Protein AF-X1EVF0-F1 (afdb_monomer_lite)

InterPro domains:
  IPR021834 Domain of unknown function DUF3426 [PF11906] (1-90)

Radius of gyration: 14.84 Å; chains: 1; bounding box: 38×25×39 Å

Foldseek 3Di:
DADQFFWAQWKKKKFWAFPVRDGPDMDIFTFQQDDDPVRVVVDDPVVVNVSRNPSLHDVSPRGRHHHPDDTGHDDDDDPDDPRTDDMDMDGPDIDGRDD

Structure (mmCIF, N/CA/C/O backbone):
data_AF-X1EVF0-F1
#
_entry.id   AF-X1EVF0-F1
#
loop_
_atom_site.group_PDB
_atom_site.id
_atom_site.type_symbol
_atom_site.label_atom_id
_atom_site.label_alt_id
_atom_site.label_comp_id
_atom_site.label_asym_id
_atom_site.label_entity_id
_atom_site.label_seq_id
_atom_site.pdbx_PDB_ins_code
_atom_site.Cartn_x
_atom_site.Cartn_y
_atom_site.Cartn_z
_atom_site.occupancy
_atom_site.B_iso_or_equiv
_atom_site.auth_seq_id
_atom_site.auth_comp_id
_atom_site.auth_asym_id
_atom_site.auth_atom_id
_atom_site.pdbx_PDB_model_num
ATOM 1 N N . ASN A 1 1 ? 1.907 -9.663 -10.072 1.00 78.12 1 ASN A N 1
ATOM 2 C CA . ASN A 1 1 ? 2.119 -8.687 -11.166 1.00 78.12 1 ASN A CA 1
ATOM 3 C C . ASN A 1 1 ? 2.008 -9.439 -12.484 1.00 78.12 1 ASN A C 1
ATOM 5 O O . ASN A 1 1 ? 3.024 -9.886 -12.991 1.00 78.12 1 ASN A O 1
ATOM 9 N N . ASN A 1 2 ? 0.802 -9.635 -13.018 1.00 83.38 2 ASN A N 1
ATOM 10 C CA . ASN A 1 2 ? 0.592 -10.573 -14.136 1.00 83.38 2 ASN A CA 1
ATOM 11 C C . ASN A 1 2 ? 0.582 -9.856 -15.501 1.00 83.38 2 ASN A C 1
ATOM 13 O O . ASN A 1 2 ? 0.027 -10.362 -16.470 1.00 83.38 2 ASN A O 1
ATOM 17 N N . TYR A 1 3 ? 1.159 -8.651 -15.563 1.00 86.44 3 TYR A N 1
ATOM 18 C CA . TYR A 1 3 ? 1.350 -7.917 -16.811 1.00 86.44 3 TYR A CA 1
ATOM 19 C C . TYR A 1 3 ? 2.525 -8.524 -17.596 1.00 86.44 3 TYR A C 1
ATOM 21 O O . TYR A 1 3 ? 3.512 -8.918 -16.972 1.00 86.44 3 TYR A O 1
ATOM 29 N N . PRO A 1 4 ? 2.462 -8.562 -18.941 1.00 87.19 4 PRO A N 1
ATOM 30 C CA . PRO A 1 4 ? 3.567 -9.055 -19.767 1.00 87.19 4 PRO A CA 1
ATOM 31 C C . PRO A 1 4 ? 4.787 -8.120 -19.735 1.00 87.19 4 PRO A C 1
ATOM 33 O O . PRO A 1 4 ? 5.915 -8.570 -19.917 1.00 87.19 4 PRO A O 1
ATOM 36 N N . ASP A 1 5 ? 4.567 -6.833 -19.451 1.00 91.88 5 ASP A N 1
ATOM 37 C CA . ASP A 1 5 ? 5.602 -5.803 -19.380 1.00 91.88 5 ASP A CA 1
ATOM 38 C C . ASP A 1 5 ? 5.975 -5.434 -17.941 1.00 91.88 5 ASP A C 1
ATOM 40 O O . ASP A 1 5 ? 5.191 -5.580 -16.995 1.00 91.88 5 ASP A O 1
ATOM 44 N N . LYS A 1 6 ? 7.170 -4.852 -17.787 1.00 94.75 6 LYS A N 1
ATOM 45 C CA . LYS A 1 6 ? 7.621 -4.284 -16.513 1.00 94.75 6 LYS A CA 1
ATOM 46 C C . LYS A 1 6 ? 6.694 -3.164 -16.043 1.00 94.75 6 LYS A C 1
ATOM 48 O O . LYS A 1 6 ? 6.223 -2.350 -16.843 1.00 94.75 6 LYS A O 1
ATOM 53 N N . ARG A 1 7 ? 6.490 -3.072 -14.727 1.00 96.44 7 ARG A N 1
ATOM 54 C CA . ARG A 1 7 ? 5.637 -2.048 -14.104 1.00 96.44 7 ARG A CA 1
ATOM 55 C C . ARG A 1 7 ? 6.422 -1.134 -13.166 1.00 96.44 7 ARG A C 1
ATOM 57 O O . ARG A 1 7 ? 7.376 -1.558 -12.522 1.00 96.44 7 ARG A O 1
ATOM 64 N N . SER A 1 8 ? 5.984 0.115 -13.076 1.00 97.31 8 SER A N 1
ATOM 65 C CA . SER A 1 8 ? 6.491 1.123 -12.139 1.00 97.31 8 SER A CA 1
ATOM 66 C C . SER A 1 8 ? 5.335 1.855 -11.463 1.00 97.31 8 SER A C 1
ATOM 68 O O . SER A 1 8 ? 4.212 1.872 -11.977 1.00 97.31 8 SER A O 1
ATOM 70 N N . PHE A 1 9 ? 5.634 2.504 -10.338 1.00 97.25 9 PHE A N 1
ATOM 71 C CA . PHE A 1 9 ? 4.738 3.424 -9.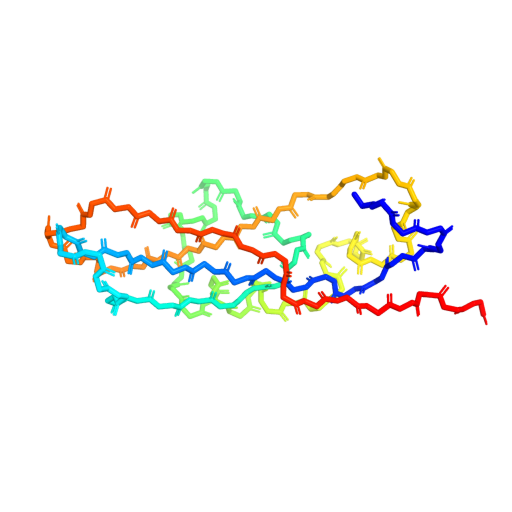633 1.00 97.25 9 PHE A CA 1
ATOM 72 C C . PHE A 1 9 ? 3.391 2.777 -9.283 1.00 97.25 9 PHE A C 1
ATOM 74 O O . PHE A 1 9 ? 2.321 3.354 -9.496 1.00 97.25 9 PHE A O 1
ATOM 81 N N . ILE A 1 10 ? 3.445 1.543 -8.779 1.00 97.69 10 ILE A N 1
ATOM 82 C CA . ILE A 1 10 ? 2.267 0.819 -8.308 1.00 97.69 10 ILE A CA 1
ATOM 83 C C . ILE A 1 10 ? 1.661 1.597 -7.139 1.00 97.69 10 ILE A C 1
ATOM 85 O O . ILE A 1 10 ? 2.348 1.860 -6.146 1.00 97.69 10 ILE A O 1
ATOM 89 N N . ARG A 1 11 ? 0.376 1.940 -7.267 1.00 98.00 11 ARG A N 1
ATOM 90 C CA . ARG A 1 11 ? -0.451 2.495 -6.193 1.00 98.00 11 ARG A CA 1
ATOM 91 C C . ARG A 1 11 ? -1.419 1.441 -5.691 1.00 98.00 11 ARG A C 1
ATOM 93 O O . ARG A 1 11 ? -2.039 0.728 -6.484 1.00 98.00 11 ARG A O 1
ATOM 100 N N . VAL A 1 12 ? -1.578 1.415 -4.381 1.00 98.00 12 VAL A N 1
ATOM 101 C CA . VAL A 1 12 ? -2.538 0.581 -3.669 1.00 98.00 12 VAL A CA 1
ATOM 102 C C . VAL A 1 12 ? -3.532 1.474 -2.943 1.00 98.00 12 VAL A C 1
ATOM 104 O O . VAL A 1 12 ? -3.160 2.533 -2.436 1.00 98.00 12 VAL A O 1
ATOM 107 N N . ARG A 1 13 ? -4.796 1.062 -2.915 1.00 98.25 13 ARG A N 1
ATOM 108 C CA . ARG A 1 13 ? -5.834 1.662 -2.078 1.00 98.25 13 ARG A CA 1
ATOM 109 C C . ARG A 1 13 ? -6.259 0.643 -1.042 1.00 98.25 13 ARG A C 1
ATOM 111 O O . ARG A 1 13 ? -6.398 -0.532 -1.367 1.00 98.25 13 ARG A O 1
ATOM 118 N N . SER A 1 14 ? -6.492 1.108 0.176 1.00 97.75 14 SER A N 1
ATOM 119 C CA . SER A 1 14 ? -7.208 0.337 1.178 1.00 97.75 14 SER A CA 1
ATOM 120 C C . SER A 1 14 ? -8.411 1.109 1.675 1.00 97.75 14 SER A C 1
ATOM 122 O O . SER A 1 14 ? -8.341 2.330 1.838 1.00 97.75 14 SER A O 1
ATOM 124 N N . ASN A 1 15 ? -9.500 0.385 1.903 1.00 97.75 15 ASN A N 1
ATOM 125 C CA . ASN A 1 15 ? -10.682 0.896 2.573 1.00 97.75 15 ASN A CA 1
ATOM 126 C C . ASN A 1 15 ? -10.884 0.127 3.873 1.00 97.75 15 ASN A C 1
ATOM 128 O O . ASN A 1 15 ? -10.730 -1.090 3.888 1.00 97.75 15 ASN A O 1
ATOM 132 N N . ILE A 1 16 ? -11.272 0.840 4.922 1.00 97.38 16 ILE A N 1
ATOM 133 C CA . ILE A 1 16 ? -11.772 0.283 6.176 1.00 97.38 16 ILE A CA 1
ATOM 134 C C . ILE A 1 16 ? -13.295 0.342 6.123 1.00 97.38 16 ILE A C 1
ATOM 136 O O . ILE A 1 16 ? -13.848 1.394 5.786 1.00 97.38 16 ILE A O 1
ATOM 140 N N . LEU A 1 17 ? -13.948 -0.771 6.436 1.00 97.19 17 LEU A N 1
ATOM 141 C CA . LEU A 1 17 ? -15.393 -0.930 6.423 1.00 97.19 17 LEU A CA 1
ATOM 142 C C . LEU A 1 17 ? -15.912 -1.127 7.851 1.00 97.19 17 LEU A C 1
ATOM 144 O O . LEU A 1 17 ? -15.295 -1.829 8.656 1.00 97.19 17 LEU A O 1
ATOM 148 N N . ASP A 1 18 ? -17.049 -0.511 8.158 1.00 95.56 18 ASP A N 1
ATOM 149 C CA . ASP A 1 18 ? -17.775 -0.767 9.403 1.00 95.56 18 ASP A CA 1
ATOM 150 C C . ASP A 1 18 ? -18.528 -2.108 9.365 1.00 95.56 18 ASP A C 1
ATOM 152 O O . ASP A 1 18 ? -18.581 -2.803 8.347 1.00 95.56 18 ASP A O 1
ATOM 156 N N . SER A 1 19 ? -19.151 -2.486 10.479 1.00 94.44 19 SER A N 1
ATOM 157 C CA . SER A 1 19 ? -20.021 -3.671 10.601 1.00 94.44 19 SER A CA 1
ATOM 158 C C . SER A 1 19 ? -21.193 -3.744 9.612 1.00 94.44 19 SER A C 1
ATOM 160 O O . SER A 1 19 ? -21.789 -4.808 9.451 1.00 94.44 19 SER A O 1
ATOM 162 N N . LYS A 1 20 ? -21.525 -2.646 8.925 1.00 94.88 20 LYS A N 1
ATOM 163 C CA . LYS A 1 20 ? -22.587 -2.571 7.913 1.00 94.88 20 LYS A CA 1
ATOM 164 C C . LYS A 1 20 ? -22.032 -2.628 6.487 1.00 94.88 20 LYS A C 1
ATOM 166 O O . LYS A 1 20 ? -22.797 -2.471 5.537 1.00 94.88 20 LYS A O 1
ATOM 171 N N . GLY A 1 21 ? -20.722 -2.828 6.324 1.00 94.25 21 GLY A N 1
ATOM 172 C CA . GLY A 1 21 ? -20.048 -2.846 5.028 1.00 94.25 21 GLY A CA 1
ATOM 173 C C . GLY A 1 21 ? -19.880 -1.458 4.401 1.00 94.25 21 GLY A C 1
ATOM 174 O O . GLY A 1 21 ? -19.618 -1.349 3.203 1.00 94.25 21 GLY A O 1
ATOM 175 N N . LYS A 1 22 ? -20.034 -0.372 5.167 1.00 95.56 22 LYS A N 1
ATOM 176 C CA . LYS A 1 22 ? -19.814 0.987 4.665 1.00 95.56 22 LYS A CA 1
ATOM 177 C C . LYS A 1 22 ? -18.347 1.361 4.825 1.00 95.56 22 LYS A C 1
ATOM 179 O O . LYS A 1 22 ? -17.771 1.216 5.896 1.00 95.56 22 LYS A O 1
ATOM 184 N N . VAL A 1 23 ? -17.759 1.935 3.776 1.00 96.19 23 VAL A N 1
ATOM 185 C CA . VAL A 1 23 ? -16.411 2.513 3.851 1.00 96.19 23 VAL A CA 1
ATOM 186 C C . VAL A 1 23 ? -16.404 3.699 4.821 1.00 96.19 23 VAL A C 1
ATOM 188 O O . VAL A 1 23 ? -17.042 4.722 4.563 1.00 96.19 23 VAL A O 1
ATOM 191 N N . VAL A 1 24 ? -15.655 3.569 5.916 1.00 96.19 24 VAL A N 1
ATOM 192 C CA . VAL A 1 24 ? -15.486 4.608 6.947 1.00 96.19 24 VAL A CA 1
ATOM 193 C C . VAL A 1 24 ? -14.158 5.350 6.831 1.00 96.19 24 VAL A C 1
ATOM 195 O O . VAL A 1 24 ? -14.081 6.523 7.189 1.00 96.19 24 VAL A O 1
ATOM 198 N N . LYS A 1 25 ? -13.118 4.711 6.281 1.00 95.94 25 LYS A N 1
ATOM 199 C CA . LYS A 1 25 ? -11.845 5.361 5.929 1.00 95.94 25 LYS A CA 1
ATOM 200 C C . LYS A 1 25 ? -11.276 4.779 4.642 1.00 95.94 25 LYS A C 1
ATOM 202 O O . LYS A 1 25 ? -11.456 3.601 4.357 1.00 95.94 25 LYS A O 1
ATOM 207 N N . SER A 1 26 ? -10.546 5.596 3.887 1.00 96.88 26 SER A N 1
ATOM 208 C CA . SER A 1 26 ? -9.810 5.167 2.696 1.00 96.88 26 SER A CA 1
ATOM 209 C C . SER A 1 26 ? -8.439 5.830 2.663 1.00 96.88 26 SER A C 1
ATOM 211 O O . SER A 1 26 ? -8.313 7.005 3.011 1.00 96.88 26 SER A O 1
ATOM 213 N N . LYS A 1 27 ? -7.410 5.087 2.251 1.00 97.44 27 LYS A N 1
ATOM 214 C CA . LYS A 1 27 ? -6.061 5.614 2.016 1.00 97.44 27 LYS A CA 1
ATOM 215 C C . LYS A 1 27 ? -5.473 5.044 0.737 1.00 97.44 27 LYS A C 1
ATOM 217 O O . LYS A 1 27 ? -5.738 3.905 0.359 1.00 97.44 27 LYS A O 1
ATOM 222 N N . ILE A 1 28 ? -4.6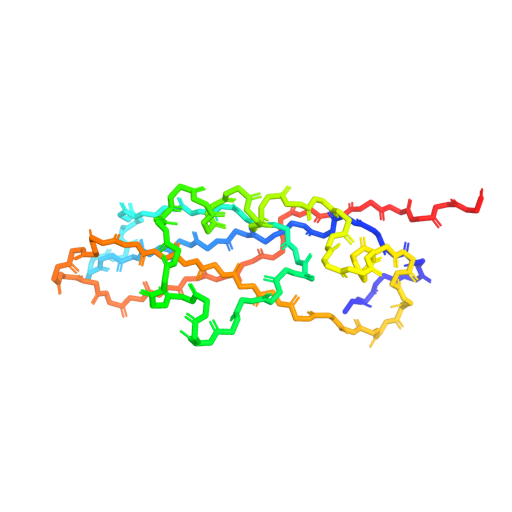45 5.856 0.088 1.00 98.00 28 ILE A N 1
ATOM 223 C CA . ILE A 1 28 ? -3.834 5.468 -1.064 1.00 98.00 28 ILE A CA 1
ATOM 224 C C . ILE A 1 28 ? -2.367 5.584 -0.661 1.00 98.00 28 ILE A C 1
ATOM 226 O O . ILE A 1 28 ? -1.983 6.565 -0.033 1.00 98.00 28 ILE A O 1
ATOM 230 N N . ALA A 1 29 ? -1.559 4.606 -1.056 1.00 98.25 29 ALA A N 1
ATOM 231 C CA . ALA A 1 29 ? -0.111 4.630 -0.890 1.00 98.25 29 ALA A CA 1
ATOM 232 C C . ALA A 1 29 ? 0.585 4.100 -2.146 1.00 98.25 29 ALA A C 1
ATOM 234 O O . ALA A 1 29 ? -0.011 3.392 -2.967 1.00 98.25 29 ALA A O 1
ATOM 235 N N . TYR A 1 30 ? 1.869 4.416 -2.289 1.00 98.50 30 TYR A N 1
ATOM 236 C CA . TYR A 1 30 ? 2.729 3.740 -3.249 1.00 98.50 30 TYR A CA 1
ATOM 237 C C . TYR A 1 30 ? 3.361 2.505 -2.616 1.00 98.50 30 TYR A C 1
ATOM 239 O O . TYR A 1 30 ? 3.836 2.534 -1.478 1.00 98.50 30 TYR A O 1
ATOM 247 N N . ALA A 1 31 ? 3.408 1.421 -3.389 1.00 98.12 31 ALA A N 1
ATOM 248 C CA . ALA A 1 31 ? 4.152 0.234 -3.006 1.00 98.12 31 ALA A CA 1
ATOM 249 C C . ALA A 1 31 ? 5.653 0.544 -2.862 1.00 98.12 31 ALA A C 1
ATOM 251 O O . ALA A 1 31 ? 6.172 1.518 -3.409 1.00 98.12 31 ALA A O 1
ATOM 252 N N . GLY A 1 32 ? 6.354 -0.311 -2.130 1.00 98.06 32 GLY A N 1
ATOM 253 C CA . GLY A 1 32 ? 7.796 -0.254 -1.959 1.00 98.06 32 GLY A CA 1
ATOM 254 C C . GLY A 1 32 ? 8.280 0.688 -0.860 1.00 98.06 32 GLY A C 1
ATOM 255 O O . GLY A 1 32 ? 9.462 1.004 -0.837 1.00 98.06 32 GLY A O 1
ATOM 256 N N . ASN A 1 33 ? 7.412 1.140 0.048 1.00 98.25 33 ASN A N 1
ATOM 257 C CA . ASN A 1 33 ? 7.773 2.038 1.152 1.00 98.25 33 ASN A CA 1
ATOM 258 C C . ASN A 1 33 ? 7.646 1.347 2.522 1.00 98.25 33 ASN A C 1
ATOM 260 O O . ASN A 1 33 ? 6.759 1.707 3.293 1.00 98.25 33 ASN A O 1
ATOM 264 N N . PRO A 1 34 ? 8.490 0.347 2.847 1.00 96.94 34 PRO A N 1
ATOM 265 C CA . PRO A 1 34 ? 8.454 -0.273 4.162 1.00 96.94 34 PRO A CA 1
ATOM 266 C C . PRO A 1 34 ? 8.898 0.719 5.248 1.00 96.94 34 PRO A C 1
ATOM 268 O O . PRO A 1 34 ? 9.861 1.487 5.084 1.00 96.94 34 PRO A O 1
ATOM 271 N N . ILE A 1 35 ? 8.189 0.679 6.370 1.00 96.88 35 ILE A N 1
ATOM 272 C CA . ILE A 1 35 ? 8.479 1.429 7.589 1.00 96.88 35 ILE A CA 1
ATOM 273 C C . ILE A 1 35 ? 8.658 0.393 8.694 1.00 96.88 35 ILE A C 1
ATOM 275 O O . ILE A 1 35 ? 7.795 -0.457 8.886 1.00 96.88 35 ILE A O 1
ATOM 279 N N . SER A 1 36 ? 9.811 0.417 9.355 1.00 96.50 36 SER A N 1
ATOM 280 C CA . SER A 1 36 ? 10.108 -0.513 10.448 1.00 96.50 36 SER A CA 1
ATOM 281 C C . SER A 1 36 ? 9.326 -0.159 11.710 1.00 96.50 36 SER A C 1
ATOM 283 O O . SER A 1 36 ? 8.987 1.003 11.918 1.00 96.50 36 SER A O 1
ATOM 285 N N . ASP A 1 37 ? 9.121 -1.126 12.603 1.00 95.75 37 ASP A N 1
ATOM 286 C CA . ASP A 1 37 ? 8.402 -0.910 13.867 1.00 95.75 37 ASP A CA 1
ATOM 287 C C . ASP A 1 37 ? 9.011 0.224 14.700 1.00 95.75 37 ASP A C 1
ATOM 289 O O . ASP A 1 37 ? 8.298 1.065 15.243 1.00 95.75 37 ASP A O 1
ATOM 293 N N . LYS A 1 38 ? 10.347 0.316 14.733 1.00 96.88 38 LYS A N 1
ATOM 294 C CA . LYS A 1 38 ? 11.048 1.417 15.404 1.00 96.88 38 LYS A CA 1
ATOM 295 C C . LYS A 1 38 ? 10.692 2.776 14.796 1.00 96.88 38 LYS A C 1
ATOM 297 O O . LYS A 1 38 ? 10.506 3.736 15.535 1.00 96.88 38 LYS A O 1
ATOM 302 N N . GLU A 1 39 ? 10.608 2.859 13.469 1.00 95.75 39 GLU A N 1
ATOM 303 C CA . GLU A 1 39 ? 10.214 4.087 12.776 1.00 95.75 39 GLU A CA 1
ATOM 304 C C . GLU A 1 39 ? 8.735 4.412 13.026 1.00 95.75 39 GLU A C 1
ATOM 306 O O . GLU A 1 39 ? 8.421 5.571 13.277 1.00 95.75 39 GLU A O 1
ATOM 311 N N . LEU A 1 40 ? 7.847 3.409 13.039 1.00 95.62 40 LEU A N 1
ATOM 312 C CA . LEU A 1 40 ? 6.420 3.590 13.343 1.00 95.62 40 LEU A CA 1
ATOM 313 C C . LEU A 1 40 ? 6.187 4.194 14.729 1.00 95.62 40 LEU A C 1
ATOM 315 O O . LEU A 1 40 ? 5.296 5.020 14.886 1.0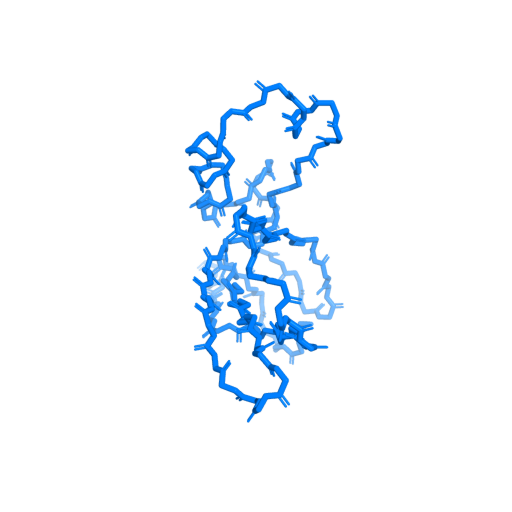0 95.62 40 LEU A O 1
ATOM 319 N N . LEU A 1 41 ? 6.998 3.808 15.717 1.00 94.81 41 LEU A N 1
ATOM 320 C CA . LEU A 1 41 ? 6.914 4.340 17.079 1.00 94.81 41 LEU A CA 1
ATOM 321 C C . LEU A 1 41 ? 7.482 5.759 17.215 1.00 94.81 41 LEU A C 1
ATOM 323 O O . LEU A 1 41 ? 7.153 6.455 18.172 1.00 94.81 41 LEU A O 1
ATOM 327 N N . SER A 1 42 ? 8.361 6.177 16.300 1.00 96.38 42 SER A N 1
ATOM 328 C CA . SER A 1 42 ? 9.046 7.474 16.377 1.00 96.38 42 SER A CA 1
ATOM 329 C C . SER A 1 42 ? 8.455 8.557 15.479 1.00 96.38 42 SER A C 1
ATOM 331 O O . SER A 1 42 ? 8.579 9.736 15.793 1.00 96.38 42 SER A O 1
ATOM 333 N N . LEU A 1 43 ? 7.877 8.172 14.339 1.00 96.81 43 LEU A N 1
ATOM 334 C CA . LEU A 1 43 ? 7.408 9.104 13.320 1.00 96.81 43 LEU A CA 1
ATOM 335 C C . LEU A 1 43 ? 5.987 9.570 13.625 1.00 96.81 43 LEU A C 1
ATOM 337 O O . LEU A 1 43 ? 5.129 8.797 14.047 1.00 96.81 43 LEU A O 1
ATOM 341 N N . SER A 1 44 ? 5.713 10.832 13.318 1.00 97.25 44 SER A N 1
ATOM 342 C CA . SER A 1 44 ? 4.345 11.332 13.268 1.00 97.25 44 SER A CA 1
ATOM 343 C C . SER A 1 44 ? 3.565 10.694 12.113 1.00 97.25 44 SER A C 1
ATOM 345 O O . SER A 1 44 ? 4.126 10.283 11.091 1.00 97.25 44 SER A O 1
ATOM 347 N N . MET A 1 45 ? 2.234 10.680 12.226 1.00 95.31 45 MET A N 1
ATOM 348 C CA . MET A 1 45 ? 1.364 10.178 11.157 1.00 95.31 45 MET A CA 1
ATOM 349 C C . MET A 1 45 ? 1.565 10.949 9.837 1.00 95.31 45 MET A C 1
ATOM 351 O O . MET A 1 45 ? 1.504 10.358 8.763 1.00 95.31 45 MET A O 1
ATOM 355 N N . VAL A 1 46 ? 1.893 12.246 9.907 1.00 96.56 46 VAL A N 1
ATOM 356 C CA . VAL A 1 46 ? 2.201 13.078 8.729 1.00 96.56 46 VAL A CA 1
ATOM 357 C C . VAL A 1 46 ? 3.487 12.616 8.038 1.00 96.56 46 VAL A C 1
ATOM 359 O O . VAL A 1 46 ? 3.528 12.511 6.813 1.00 96.56 46 VAL A O 1
ATOM 362 N N . GLU A 1 47 ? 4.542 12.307 8.795 1.00 97.69 47 GLU A N 1
ATOM 363 C CA . GLU A 1 47 ? 5.796 11.788 8.234 1.00 97.69 47 GLU A CA 1
ATOM 364 C C . GLU A 1 47 ? 5.616 10.397 7.625 1.00 97.69 47 GLU A C 1
ATOM 366 O O . GLU A 1 47 ? 6.146 10.121 6.545 1.00 97.69 47 GLU A O 1
ATOM 371 N N . ILE A 1 48 ? 4.830 9.540 8.283 1.00 97.88 48 ILE A N 1
ATOM 372 C CA . ILE A 1 48 ? 4.449 8.226 7.760 1.00 97.88 48 ILE A CA 1
ATOM 373 C C . ILE A 1 48 ? 3.708 8.385 6.428 1.00 97.88 48 ILE A C 1
ATOM 375 O O . ILE A 1 48 ? 4.110 7.774 5.437 1.00 97.88 48 ILE A O 1
ATOM 379 N N . ASP A 1 49 ? 2.673 9.227 6.370 1.00 96.50 49 ASP A N 1
ATOM 380 C CA . ASP A 1 49 ? 1.894 9.444 5.148 1.00 96.50 49 ASP A CA 1
ATOM 381 C C . ASP A 1 49 ? 2.774 10.001 4.017 1.00 96.50 49 ASP A C 1
ATOM 383 O O . ASP A 1 49 ? 2.751 9.482 2.899 1.00 96.50 49 ASP A O 1
ATOM 387 N N . ASN A 1 50 ? 3.643 10.973 4.310 1.00 97.38 50 ASN A N 1
ATOM 388 C CA . ASN A 1 50 ? 4.601 11.501 3.336 1.00 97.38 50 ASN A CA 1
ATOM 389 C C . ASN A 1 50 ? 5.548 10.417 2.801 1.00 97.38 50 ASN A C 1
ATOM 391 O O . ASN A 1 50 ? 5.804 10.348 1.595 1.00 97.38 50 ASN A O 1
ATOM 395 N N . ARG A 1 51 ? 6.044 9.533 3.673 1.00 97.75 51 ARG A N 1
ATOM 396 C CA . ARG A 1 51 ? 6.926 8.427 3.282 1.00 97.75 51 ARG A CA 1
ATOM 397 C C . ARG A 1 51 ? 6.211 7.398 2.410 1.00 97.75 51 ARG A C 1
ATOM 399 O O . ARG A 1 51 ? 6.777 6.953 1.411 1.00 97.75 51 ARG A O 1
ATOM 406 N N . LEU A 1 52 ? 4.969 7.048 2.741 1.00 98.12 52 LEU A N 1
A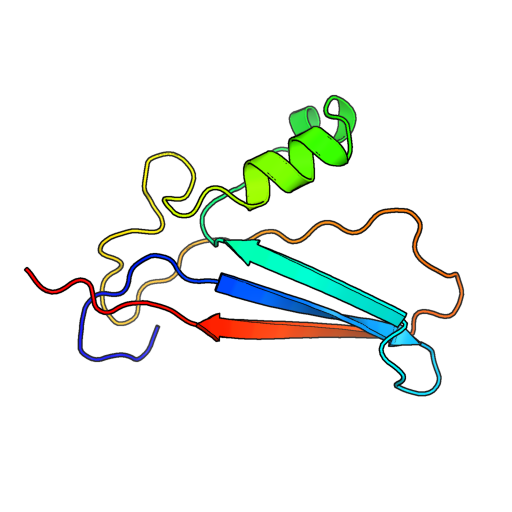TOM 407 C CA . LEU A 1 52 ? 4.148 6.123 1.952 1.00 98.12 52 LEU A CA 1
ATOM 408 C C . LEU A 1 52 ? 3.767 6.690 0.572 1.00 98.12 52 LEU A C 1
ATOM 410 O O . LEU A 1 52 ? 3.440 5.927 -0.342 1.00 98.12 52 LEU A O 1
ATOM 414 N N . MET A 1 53 ? 3.865 8.009 0.387 1.00 98.25 53 MET A N 1
ATOM 415 C CA . MET A 1 53 ? 3.599 8.692 -0.881 1.00 98.25 53 MET A CA 1
ATOM 416 C C . MET A 1 53 ? 4.813 8.794 -1.821 1.00 98.25 53 MET A C 1
ATOM 418 O O . MET A 1 53 ? 4.692 9.330 -2.928 1.00 98.25 53 MET A O 1
ATOM 422 N N . ASN A 1 54 ? 5.968 8.225 -1.460 1.00 98.31 54 ASN A N 1
ATOM 423 C CA . ASN A 1 54 ? 7.108 8.140 -2.370 1.00 98.31 54 ASN A CA 1
ATOM 424 C C . ASN A 1 54 ? 6.819 7.173 -3.534 1.00 98.31 54 ASN A C 1
ATOM 426 O O . ASN A 1 54 ? 6.890 5.949 -3.396 1.00 98.31 54 ASN A O 1
ATOM 430 N N . LYS A 1 55 ? 6.567 7.741 -4.719 1.00 97.88 55 LYS A N 1
ATOM 431 C CA . LYS A 1 55 ? 6.232 6.983 -5.934 1.00 97.88 55 LYS A CA 1
ATOM 432 C C . LYS A 1 55 ? 7.293 5.984 -6.376 1.00 97.88 55 LYS A C 1
ATOM 434 O O . LYS A 1 55 ? 6.947 4.972 -6.974 1.00 97.88 55 LYS A O 1
ATOM 439 N N . PHE A 1 56 ? 8.566 6.261 -6.104 1.00 98.06 56 PHE A N 1
ATOM 440 C CA . PHE A 1 56 ? 9.662 5.385 -6.507 1.00 98.06 56 PHE A CA 1
ATOM 441 C C . PHE A 1 56 ? 9.833 4.199 -5.555 1.00 98.06 56 PHE A C 1
ATOM 443 O O . PHE A 1 56 ? 10.490 3.229 -5.920 1.00 98.06 56 PHE A O 1
ATOM 450 N N . GLY A 1 57 ? 9.227 4.235 -4.367 1.00 98.00 57 GLY A N 1
ATOM 451 C CA . GLY A 1 57 ? 9.561 3.311 -3.292 1.00 98.00 57 GLY A CA 1
ATOM 452 C C . GLY A 1 57 ? 10.916 3.646 -2.658 1.00 98.00 57 GLY A C 1
ATOM 453 O O . GLY A 1 57 ? 11.745 4.368 -3.230 1.00 98.00 57 GLY A O 1
ATOM 454 N N . LYS A 1 58 ? 11.157 3.103 -1.467 1.00 97.38 58 LYS A N 1
ATOM 455 C CA . LYS A 1 58 ? 12.480 3.070 -0.843 1.00 97.38 58 LYS A CA 1
ATOM 456 C C . LYS A 1 58 ? 13.452 2.370 -1.796 1.00 97.38 58 LYS A C 1
ATOM 458 O O . LYS A 1 58 ? 13.084 1.388 -2.432 1.00 97.38 58 LYS A O 1
ATOM 463 N N . ASP A 1 59 ? 14.649 2.923 -1.969 1.00 96.81 59 ASP A N 1
ATOM 464 C CA . ASP A 1 59 ? 15.683 2.381 -2.866 1.00 96.81 59 ASP A CA 1
ATOM 465 C C . ASP A 1 59 ? 15.217 2.169 -4.323 1.00 96.81 59 ASP A C 1
ATOM 467 O O . ASP A 1 59 ? 15.772 1.365 -5.067 1.00 96.81 59 ASP A O 1
ATOM 471 N N . LYS A 1 60 ? 14.192 2.923 -4.752 1.00 97.25 60 LYS A N 1
ATOM 472 C CA . LYS A 1 60 ? 13.576 2.857 -6.088 1.00 97.25 60 LYS A CA 1
ATOM 473 C C . LYS A 1 60 ? 12.932 1.503 -6.432 1.00 97.25 60 LYS A C 1
ATOM 475 O O . LYS A 1 60 ? 12.715 1.218 -7.611 1.00 97.25 60 LYS A O 1
ATOM 480 N N . ILE A 1 61 ? 12.576 0.679 -5.441 1.00 97.44 61 ILE A N 1
ATOM 481 C CA . ILE A 1 61 ? 12.032 -0.668 -5.695 1.00 97.44 61 ILE A CA 1
ATOM 482 C C . ILE A 1 61 ? 10.653 -0.670 -6.370 1.00 97.44 61 ILE A C 1
ATOM 484 O O . ILE A 1 61 ? 10.258 -1.678 -6.948 1.00 97.44 61 ILE A O 1
ATOM 488 N N . ASN A 1 62 ? 9.925 0.454 -6.367 1.00 97.69 62 ASN A N 1
ATOM 489 C CA . ASN A 1 62 ? 8.676 0.618 -7.118 1.00 97.69 62 ASN A CA 1
ATOM 490 C C . ASN A 1 62 ? 8.918 1.079 -8.567 1.00 97.69 62 ASN A C 1
ATOM 492 O O . ASN A 1 62 ? 8.155 1.868 -9.134 1.00 97.69 62 ASN A O 1
ATOM 496 N N . THR A 1 63 ? 10.010 0.612 -9.172 1.00 97.06 63 THR A N 1
ATOM 497 C CA . THR A 1 63 ? 10.357 0.873 -10.569 1.00 97.06 63 THR A CA 1
ATOM 498 C C . THR A 1 63 ? 10.837 -0.395 -11.259 1.00 97.06 63 THR A C 1
ATOM 500 O O . THR A 1 63 ? 11.458 -1.249 -10.633 1.00 97.06 63 THR A O 1
ATOM 503 N N . ASN A 1 64 ? 10.568 -0.514 -12.564 1.00 95.50 64 ASN A N 1
ATOM 504 C CA . ASN A 1 64 ? 11.075 -1.599 -13.416 1.00 95.50 64 ASN A CA 1
ATOM 505 C C . ASN A 1 64 ? 10.797 -3.016 -12.879 1.00 95.50 64 ASN A C 1
ATOM 507 O O . ASN A 1 64 ? 11.573 -3.942 -13.126 1.00 95.50 64 ASN A O 1
ATOM 511 N N . ILE A 1 65 ? 9.677 -3.193 -12.179 1.00 95.81 65 ILE A N 1
ATOM 512 C CA . ILE A 1 65 ? 9.286 -4.452 -11.551 1.00 95.81 65 ILE A CA 1
ATOM 513 C C . ILE A 1 65 ? 8.990 -5.460 -12.654 1.00 95.81 65 ILE A C 1
ATOM 515 O O . ILE A 1 65 ? 8.139 -5.211 -13.513 1.00 95.81 65 ILE A O 1
ATOM 519 N N . LEU A 1 66 ? 9.695 -6.589 -12.633 1.00 94.81 66 LEU A N 1
ATOM 520 C CA . LEU A 1 66 ? 9.542 -7.640 -13.632 1.00 94.81 66 LEU A CA 1
ATOM 521 C C . LEU A 1 66 ? 8.131 -8.252 -13.598 1.00 94.81 66 LEU A C 1
ATOM 523 O O . LEU A 1 66 ? 7.487 -8.281 -12.538 1.00 94.81 66 LEU A O 1
ATOM 527 N N . PRO A 1 67 ? 7.649 -8.776 -14.739 1.00 94.31 67 PRO A N 1
ATOM 528 C CA . PRO A 1 67 ? 6.498 -9.670 -14.763 1.00 94.31 67 PRO A CA 1
ATOM 529 C C . PRO A 1 67 ? 6.622 -10.759 -13.694 1.00 94.31 67 PRO A C 1
ATOM 531 O O . PRO A 1 67 ? 7.715 -11.244 -13.404 1.00 94.31 67 PRO A O 1
ATOM 534 N N . ASN A 1 68 ? 5.499 -11.115 -13.079 1.00 92.62 68 ASN A N 1
ATOM 535 C CA . ASN A 1 68 ? 5.378 -12.128 -12.027 1.00 92.62 68 ASN A CA 1
ATOM 536 C C . ASN A 1 68 ? 6.181 -11.863 -10.739 1.00 92.62 68 ASN A C 1
ATOM 538 O O . ASN A 1 68 ? 6.148 -12.680 -9.827 1.00 92.62 68 ASN A O 1
ATOM 542 N N . SER A 1 69 ? 6.840 -10.709 -10.611 1.00 93.38 69 SER A N 1
ATOM 543 C CA . SER A 1 69 ? 7.482 -10.286 -9.362 1.00 93.38 69 SER A CA 1
ATOM 544 C C . SER A 1 69 ? 6.518 -9.540 -8.435 1.00 93.38 69 SER A C 1
ATOM 546 O O . SER A 1 69 ? 5.456 -9.057 -8.848 1.00 93.38 69 SER A O 1
ATOM 548 N N . SER A 1 70 ? 6.908 -9.422 -7.169 1.00 93.38 70 SER A N 1
ATOM 549 C CA . SER A 1 70 ? 6.181 -8.697 -6.126 1.00 93.38 70 SER A CA 1
ATOM 550 C C . SER A 1 70 ? 7.113 -7.763 -5.366 1.00 93.38 70 SER A C 1
ATOM 552 O O . SER A 1 70 ? 8.292 -8.060 -5.193 1.00 93.38 70 SER A O 1
ATOM 554 N N . ILE A 1 71 ? 6.560 -6.662 -4.865 1.00 96.25 71 ILE A N 1
ATOM 555 C CA . ILE A 1 71 ? 7.222 -5.763 -3.918 1.00 96.25 71 ILE A CA 1
ATOM 556 C C . ILE A 1 71 ? 6.289 -5.531 -2.724 1.00 96.25 71 ILE A C 1
ATOM 558 O O . ILE A 1 71 ? 5.068 -5.601 -2.902 1.00 96.25 71 ILE A O 1
ATOM 562 N N . PRO A 1 72 ? 6.823 -5.266 -1.520 1.00 97.06 72 PRO A N 1
ATOM 563 C CA . PRO A 1 72 ? 5.992 -5.004 -0.352 1.00 97.06 72 PRO A CA 1
ATOM 564 C C . PRO A 1 72 ? 5.232 -3.686 -0.509 1.00 97.06 72 PRO A C 1
ATOM 566 O O . PRO A 1 72 ? 5.651 -2.791 -1.242 1.00 97.06 72 PRO A O 1
ATOM 569 N N . PHE A 1 73 ? 4.143 -3.528 0.227 1.00 97.00 73 PHE A N 1
ATOM 570 C CA . PHE A 1 73 ? 3.456 -2.253 0.397 1.00 97.00 73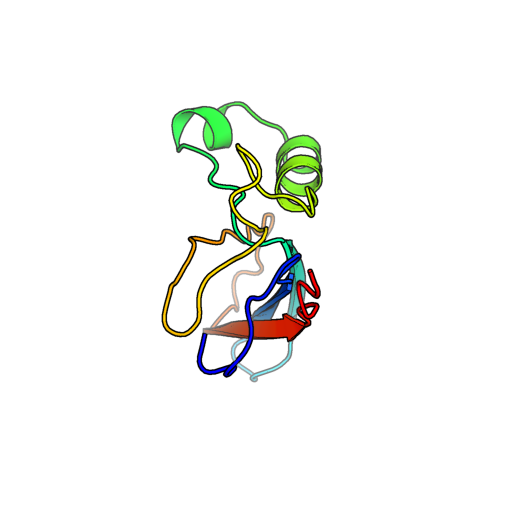 PHE A CA 1
ATOM 571 C C . PHE A 1 73 ? 2.994 -2.133 1.847 1.00 97.00 73 PHE A C 1
ATOM 573 O O . PHE A 1 73 ? 2.842 -3.136 2.539 1.00 97.00 73 PHE A O 1
ATOM 580 N N . MET A 1 74 ? 2.779 -0.903 2.301 1.00 97.44 74 MET A N 1
ATOM 581 C CA . MET A 1 74 ? 2.194 -0.620 3.606 1.00 97.44 74 MET A CA 1
ATOM 582 C C . MET A 1 74 ? 1.162 0.491 3.447 1.00 97.44 74 MET A C 1
ATOM 584 O O . MET A 1 74 ? 1.352 1.416 2.658 1.00 97.44 74 MET A O 1
ATOM 588 N N . ILE A 1 75 ? 0.064 0.379 4.188 1.00 96.94 75 ILE A N 1
ATOM 589 C CA . ILE A 1 75 ? -0.945 1.424 4.363 1.00 96.94 75 ILE A CA 1
ATOM 590 C C . ILE A 1 75 ? -1.218 1.475 5.861 1.00 96.94 75 ILE A C 1
ATOM 592 O O . ILE A 1 75 ? -1.461 0.438 6.471 1.00 96.94 75 ILE A O 1
ATOM 596 N N . ILE A 1 76 ? -1.138 2.664 6.451 1.00 96.06 76 ILE A N 1
ATOM 597 C CA . ILE A 1 76 ? -1.253 2.843 7.899 1.00 96.06 76 ILE A CA 1
ATOM 598 C C . ILE A 1 76 ? -2.413 3.786 8.175 1.00 96.06 76 ILE A C 1
ATOM 600 O O . ILE A 1 76 ? -2.449 4.909 7.667 1.00 96.06 76 ILE A O 1
ATOM 604 N N . PHE A 1 77 ? -3.360 3.326 8.982 1.00 95.25 77 PHE A N 1
ATOM 605 C CA . PHE A 1 77 ? -4.472 4.125 9.476 1.00 95.25 77 PHE A CA 1
ATOM 606 C C . PHE A 1 77 ? -4.254 4.435 10.957 1.00 95.25 77 PHE A C 1
ATOM 608 O O . PHE A 1 77 ? -3.888 3.548 11.722 1.00 95.25 77 PHE A O 1
ATOM 615 N N . SER A 1 78 ? -4.515 5.678 11.352 1.00 91.88 78 SER A N 1
ATOM 616 C CA . SER A 1 78 ? -4.660 6.089 12.750 1.00 91.88 78 SER A CA 1
ATOM 617 C C . SER A 1 78 ? -6.135 6.332 13.074 1.00 91.88 78 SER A C 1
ATOM 619 O O . SER A 1 78 ? -6.972 6.428 12.165 1.00 91.88 78 SER A O 1
ATOM 621 N N . ASP A 1 79 ? -6.449 6.452 14.365 1.00 90.56 79 ASP A N 1
ATOM 622 C CA . ASP A 1 79 ? -7.741 6.943 14.873 1.00 90.56 79 ASP A CA 1
ATOM 623 C C . ASP A 1 79 ? -8.941 6.154 14.331 1.00 90.56 79 ASP A C 1
ATOM 625 O O . ASP A 1 79 ? -9.919 6.712 13.829 1.00 90.56 79 ASP A O 1
ATOM 629 N N . LEU A 1 80 ? -8.793 4.834 14.300 1.00 91.06 80 LEU A N 1
ATOM 630 C CA . LEU A 1 80 ? -9.771 3.903 13.759 1.00 91.06 80 LEU A CA 1
ATOM 631 C C . LEU A 1 80 ? -11.061 3.887 14.611 1.00 91.06 80 LEU A C 1
ATOM 633 O O . LEU A 1 80 ? -10.953 3.873 15.836 1.00 91.06 80 LEU A O 1
ATOM 637 N N . PRO A 1 81 ? -12.264 3.891 13.996 1.00 89.50 81 PRO A N 1
ATOM 638 C CA . PRO A 1 81 ? -13.519 3.677 14.720 1.00 89.50 81 PRO A CA 1
ATOM 639 C C . PRO A 1 81 ? -13.557 2.314 15.426 1.00 89.50 81 PRO A C 1
ATOM 641 O O . PRO A 1 81 ? -12.881 1.379 15.003 1.00 89.50 81 PRO A O 1
ATOM 644 N N . GLU A 1 82 ? -14.371 2.179 16.471 1.00 90.75 82 GLU A N 1
ATOM 645 C CA . GLU A 1 82 ? -14.514 0.908 17.201 1.00 90.75 82 GLU A CA 1
ATOM 646 C C . GLU A 1 82 ? -15.312 -0.148 16.418 1.00 90.75 82 GLU A C 1
ATOM 648 O O . GLU A 1 82 ? -15.116 -1.344 16.611 1.00 90.75 82 GLU A O 1
ATOM 653 N N . ASP A 1 83 ? -16.196 0.273 15.511 1.00 92.75 83 ASP A N 1
ATOM 654 C CA . ASP A 1 83 ? -17.148 -0.582 14.795 1.00 92.75 83 ASP A CA 1
ATOM 655 C C . ASP A 1 83 ? -16.617 -1.141 13.463 1.00 92.75 83 ASP A C 1
ATOM 657 O O . ASP A 1 83 ? -17.396 -1.520 12.580 1.00 92.75 83 ASP A O 1
ATOM 661 N N . ILE A 1 84 ? -15.293 -1.206 13.314 1.00 93.44 84 ILE A N 1
ATOM 662 C CA . ILE A 1 84 ? -14.628 -1.786 12.143 1.00 93.44 84 ILE A CA 1
ATOM 663 C C . ILE A 1 84 ? -14.893 -3.285 12.080 1.00 93.44 84 ILE A C 1
ATOM 665 O O . ILE A 1 84 ? -14.738 -4.001 13.068 1.00 93.44 84 ILE A O 1
ATOM 669 N N . SER A 1 85 ? -15.222 -3.768 10.886 1.00 93.81 85 SER A N 1
ATOM 670 C CA . SER A 1 85 ? -15.410 -5.196 10.626 1.00 93.81 85 SER A CA 1
ATOM 671 C C . SER A 1 85 ? -14.402 -5.757 9.630 1.00 93.81 85 SER A C 1
ATOM 673 O O . SER A 1 85 ? -13.921 -6.875 9.802 1.00 93.81 85 SER A O 1
ATOM 675 N N . GLU A 1 86 ? -14.057 -4.981 8.603 1.00 95.06 86 GLU A N 1
ATOM 676 C CA . GLU A 1 86 ? -13.288 -5.465 7.464 1.00 95.06 86 GLU A CA 1
ATOM 677 C C . GLU A 1 86 ? -12.381 -4.370 6.901 1.00 95.06 86 GLU A C 1
ATOM 679 O O . GLU A 1 86 ? -12.626 -3.168 7.040 1.00 95.06 86 GLU A O 1
ATOM 684 N N . PHE A 1 87 ? -11.322 -4.793 6.219 1.00 95.50 87 PHE A N 1
ATOM 685 C CA . PHE A 1 87 ? -10.562 -3.930 5.335 1.00 95.50 87 PHE A CA 1
ATOM 686 C C . PHE A 1 87 ? -10.390 -4.588 3.970 1.00 95.50 87 PHE A C 1
ATOM 688 O O . PHE A 1 87 ? -10.218 -5.797 3.849 1.00 95.50 87 PHE A O 1
ATOM 695 N N . THR A 1 88 ? -10.375 -3.765 2.930 1.00 96.94 88 THR A N 1
ATOM 696 C CA . THR A 1 88 ? -10.058 -4.191 1.563 1.00 96.94 88 THR A CA 1
ATOM 697 C C . THR A 1 88 ? -8.745 -3.570 1.129 1.00 96.94 88 THR A C 1
ATOM 699 O O . THR A 1 88 ? -8.379 -2.486 1.592 1.00 96.94 88 THR A O 1
ATOM 702 N N . VAL A 1 89 ? -8.022 -4.250 0.241 1.00 96.81 89 VAL A N 1
ATOM 703 C CA . VAL A 1 89 ? -6.811 -3.728 -0.397 1.00 96.81 89 VAL A CA 1
ATOM 704 C C . VAL A 1 89 ? -6.847 -4.073 -1.876 1.00 96.81 89 VAL A C 1
ATOM 706 O O . VAL A 1 89 ? -7.027 -5.229 -2.248 1.00 96.81 89 VAL A O 1
ATOM 709 N N . GLU A 1 90 ? -6.626 -3.076 -2.722 1.00 96.50 90 GLU A N 1
ATOM 710 C CA . GLU A 1 90 ? -6.603 -3.240 -4.170 1.00 96.50 90 GLU A CA 1
ATOM 711 C C . GLU A 1 90 ? -5.448 -2.462 -4.806 1.00 96.50 90 GLU A C 1
ATOM 713 O O . GLU A 1 90 ? -5.073 -1.368 -4.372 1.00 96.50 90 GLU A O 1
ATOM 718 N N . SER A 1 91 ? -4.882 -3.007 -5.882 1.00 94.88 91 SER A N 1
ATOM 719 C CA . SER A 1 91 ? -3.981 -2.247 -6.745 1.00 94.88 91 SER A CA 1
ATOM 720 C C . SER A 1 91 ? -4.807 -1.366 -7.681 1.00 94.88 91 SER A C 1
ATOM 722 O O . SER A 1 91 ? -5.450 -1.880 -8.593 1.00 94.88 91 SER A O 1
ATOM 724 N N . ILE A 1 92 ? -4.762 -0.048 -7.496 1.00 96.00 92 ILE A N 1
ATOM 725 C CA . ILE A 1 92 ? -5.605 0.882 -8.267 1.00 96.00 92 ILE A CA 1
ATOM 726 C C . ILE A 1 92 ? -4.940 1.393 -9.544 1.00 96.00 92 ILE A C 1
ATOM 728 O O . ILE A 1 92 ? -5.617 1.857 -10.455 1.00 96.00 92 ILE A O 1
ATOM 732 N N . SER A 1 93 ? -3.607 1.356 -9.626 1.00 95.06 93 SER A N 1
ATOM 733 C CA . SER A 1 93 ? -2.901 1.722 -10.855 1.00 95.06 93 SER A CA 1
ATOM 734 C C . SER A 1 93 ? -1.443 1.291 -10.844 1.00 95.06 93 SER A C 1
ATOM 736 O O . SER A 1 93 ? -0.818 1.176 -9.792 1.00 95.06 93 SER A O 1
ATOM 738 N N . SER A 1 94 ? -0.865 1.201 -12.033 1.00 94.69 94 SER A N 1
ATOM 739 C CA . SER A 1 94 ? 0.578 1.142 -12.265 1.00 94.69 94 SER A CA 1
ATOM 740 C C . SER A 1 94 ? 0.883 1.717 -13.650 1.00 94.69 94 SER A C 1
ATOM 742 O O . SER A 1 94 ? -0.038 1.928 -14.442 1.00 94.69 94 SER A O 1
ATOM 744 N N . PHE A 1 95 ? 2.155 1.944 -13.965 1.00 93.69 95 PHE A N 1
ATOM 745 C CA . PHE A 1 95 ? 2.602 2.425 -15.274 1.00 93.69 95 PHE A CA 1
ATOM 746 C C . PHE A 1 95 ? 3.467 1.378 -15.965 1.00 93.69 95 PHE A C 1
ATOM 748 O O . PHE A 1 95 ? 4.232 0.675 -15.308 1.00 93.69 95 PHE A O 1
ATOM 755 N N . SER A 1 96 ? 3.365 1.290 -17.292 1.00 90.81 96 SER A N 1
ATOM 756 C CA . SER A 1 96 ? 4.307 0.498 -18.083 1.00 90.81 96 SER A CA 1
ATOM 757 C C . SER A 1 96 ? 5.672 1.161 -18.004 1.00 90.81 96 SER A C 1
ATOM 759 O O . SER A 1 96 ? 5.810 2.325 -18.377 1.00 90.81 96 SER A O 1
ATOM 761 N N . ALA A 1 97 ? 6.683 0.426 -17.560 1.00 78.19 97 ALA A N 1
ATOM 762 C CA . ALA A 1 97 ? 8.060 0.879 -17.638 1.00 78.19 97 ALA A CA 1
ATOM 763 C C . ALA A 1 97 ? 8.563 0.612 -19.064 1.00 78.19 97 ALA A C 1
ATOM 765 O O . ALA A 1 97 ? 9.245 -0.380 -19.319 1.00 78.19 97 ALA A O 1
ATOM 766 N N . LYS A 1 98 ? 8.114 1.423 -20.033 1.00 73.94 98 LYS A N 1
ATOM 767 C CA . LYS A 1 98 ? 8.670 1.366 -21.390 1.00 73.94 98 LYS A CA 1
ATOM 768 C C . LYS A 1 98 ? 10.144 1.786 -21.322 1.00 73.94 98 LYS A C 1
ATOM 770 O O . LYS A 1 98 ? 10.474 2.692 -20.557 1.00 73.94 98 LYS A O 1
ATOM 775 N N . LYS A 1 99 ? 10.985 1.043 -22.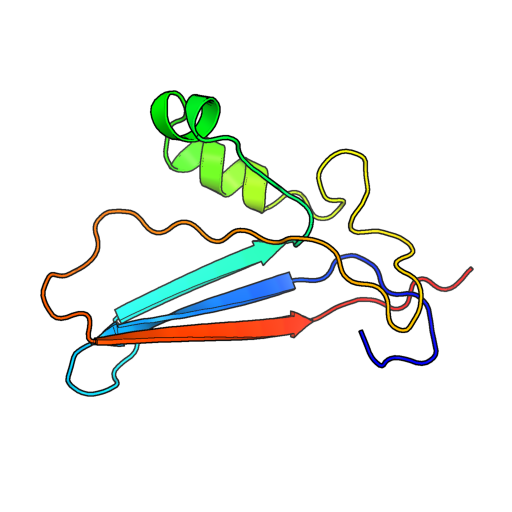047 1.00 53.62 99 LYS A N 1
ATOM 776 C CA . LYS A 1 99 ? 12.431 1.270 -22.167 1.00 53.62 99 LYS A CA 1
ATOM 777 C C . LYS A 1 99 ? 12.736 2.664 -22.696 1.00 53.62 99 LYS A C 1
ATOM 779 O O . LYS A 1 99 ? 11.980 3.110 -23.587 1.00 53.62 99 LYS A O 1
#

Organism: NCBI:txid412755

pLDDT: mean 94.68, std 5.91, range [53.62, 98.5]

Sequence (99 aa):
NNYPDKRSFIRVRSNILDSKGKVVKSKIAYAGNPISDKELLSLSMVEIDNRLMNKFGKDKINTNILPNSSIPFMIIFSDLPEDISEFTVESISSFSAKK

Secondary structure (DSSP, 8-state):
---SS-EEEEEEEEEEEETTS-EEEEEEEETT----HHHHHHS-HHHHHHHHT-TT-GGGTTSSBPTT----------S--TTEEEEEEEEEEEEE---